Protein AF-A0A519YNQ9-F1 (afdb_monomer_lite)

pLDDT: mean 86.23, std 18.41, range [36.88, 98.69]

Sequence (162 aa):
QQAALFIATVPLRPGDLPPVLDVEPPKFHDVAELRREIRQWLTAVEAHYKVRPILYSNYTFYRHYLAGHFDDYPLWLAHYEVARPALPAERWIIWQHSDEAYVPGIRGTVDFNVFQGSYAALQALQIAAPAPPPVAPTSRKKTVRSSRFSKQPGRTAELVQR

Secondary structure (DSSP, 8-state):
-HHHHHHHH----TTSPPPEEE----SS--HHHHHHHHHHHHHHHHHHHSSPPEEEEEHHHIIIIITTTSTTS-EEEE-TT-SS-SS-GGG-SEEEEEEEE--TT-SS-EEEEEESS-HHHHHHHSPPPPPPPP----------------------------

Structure (mmCIF, N/CA/C/O backbone):
data_AF-A0A519YNQ9-F1
#
_entry.id   AF-A0A519YNQ9-F1
#
loop_
_atom_site.group_PDB
_atom_site.id
_atom_site.type_symbol
_atom_site.label_atom_id
_atom_site.label_alt_id
_atom_site.label_comp_id
_atom_site.label_asym_id
_atom_site.label_entity_id
_atom_site.label_seq_id
_atom_site.pdbx_PDB_ins_code
_atom_site.Cartn_x
_atom_site.Cartn_y
_atom_site.Cartn_z
_atom_site.occupancy
_atom_site.B_iso_or_equiv
_atom_site.auth_seq_id
_atom_site.auth_comp_id
_atom_site.auth_asym_id
_atom_site.auth_atom_id
_atom_site.pdbx_PDB_model_num
ATOM 1 N N . GLN A 1 1 ? 4.155 -17.130 9.144 1.00 85.31 1 GLN A N 1
ATOM 2 C CA . GLN A 1 1 ? 4.781 -16.570 10.366 1.00 85.31 1 GLN A CA 1
ATOM 3 C C . GLN A 1 1 ? 4.601 -15.053 10.461 1.00 85.31 1 GLN A C 1
ATOM 5 O O . GLN A 1 1 ? 4.085 -14.600 11.472 1.00 85.31 1 GLN A O 1
ATOM 10 N N . GLN A 1 2 ? 4.932 -14.284 9.414 1.00 94.44 2 GLN A N 1
ATOM 11 C CA . GLN A 1 2 ? 4.838 -12.812 9.424 1.00 94.44 2 GLN A CA 1
ATOM 12 C C . GLN A 1 2 ? 3.427 -12.259 9.706 1.00 94.44 2 GLN A C 1
ATOM 14 O O . GLN A 1 2 ? 3.281 -11.368 10.533 1.00 94.44 2 GLN A O 1
ATOM 19 N N . ALA A 1 3 ? 2.375 -12.824 9.099 1.00 95.94 3 ALA A N 1
ATOM 20 C CA . ALA A 1 3 ? 0.998 -12.371 9.350 1.00 95.94 3 ALA A CA 1
ATOM 21 C C . ALA A 1 3 ? 0.584 -12.522 10.822 1.00 95.94 3 ALA A C 1
ATOM 23 O O . ALA A 1 3 ? -0.001 -11.617 11.403 1.00 95.94 3 ALA A O 1
ATOM 24 N N . ALA A 1 4 ? 0.938 -13.652 11.443 1.00 96.50 4 ALA A N 1
ATOM 25 C CA . ALA A 1 4 ? 0.646 -13.898 12.852 1.00 96.50 4 ALA A CA 1
ATOM 26 C C . ALA A 1 4 ? 1.403 -12.928 13.770 1.00 96.50 4 ALA A C 1
ATOM 28 O O . ALA A 1 4 ? 0.837 -12.462 14.754 1.00 96.50 4 ALA A O 1
ATOM 29 N N . LEU A 1 5 ? 2.657 -12.600 13.432 1.00 97.44 5 LEU A N 1
ATOM 30 C CA . LEU A 1 5 ? 3.432 -11.605 14.168 1.00 97.44 5 LEU A CA 1
ATOM 31 C C . LEU A 1 5 ? 2.780 -10.221 14.072 1.00 97.44 5 LEU A C 1
ATOM 33 O O . LEU A 1 5 ? 2.559 -9.607 15.107 1.00 97.44 5 LEU A O 1
ATOM 37 N N . PHE A 1 6 ? 2.420 -9.774 12.864 1.00 97.69 6 PHE A N 1
ATOM 38 C CA . PHE A 1 6 ? 1.739 -8.491 12.655 1.00 97.69 6 PHE A CA 1
ATOM 39 C C . PHE A 1 6 ? 0.432 -8.405 13.454 1.00 97.69 6 PHE A C 1
ATOM 41 O O . PHE A 1 6 ? 0.207 -7.446 14.186 1.00 97.69 6 PHE A O 1
ATOM 48 N N . ILE A 1 7 ? -0.397 -9.450 13.378 1.00 97.50 7 ILE A N 1
ATOM 49 C CA . ILE A 1 7 ? -1.662 -9.540 14.118 1.00 97.50 7 ILE A CA 1
ATOM 50 C C . ILE A 1 7 ? -1.442 -9.441 15.634 1.00 97.50 7 ILE A C 1
ATOM 52 O O . ILE A 1 7 ? -2.210 -8.788 16.336 1.00 97.50 7 ILE A O 1
ATOM 56 N N . ALA A 1 8 ? -0.395 -10.085 16.151 1.00 97.25 8 ALA A N 1
ATOM 57 C CA . ALA A 1 8 ? -0.102 -10.078 17.579 1.00 97.25 8 ALA A CA 1
ATOM 58 C C . ALA A 1 8 ? 0.429 -8.725 18.085 1.00 97.25 8 ALA A C 1
ATOM 60 O O . ALA A 1 8 ? 0.293 -8.430 19.272 1.00 97.25 8 ALA A O 1
ATOM 61 N N . THR A 1 9 ? 1.049 -7.918 17.220 1.00 97.31 9 THR A N 1
ATOM 62 C CA . THR A 1 9 ? 1.729 -6.675 17.616 1.00 97.31 9 THR A CA 1
ATOM 63 C C . THR A 1 9 ? 0.940 -5.410 17.304 1.00 97.31 9 THR A C 1
ATOM 65 O O . THR A 1 9 ? 1.171 -4.395 17.960 1.00 97.31 9 THR A O 1
ATOM 68 N N . VAL A 1 10 ? 0.016 -5.447 16.339 1.00 96.44 10 VAL A N 1
ATOM 69 C CA . VAL A 1 10 ? -0.682 -4.254 15.840 1.00 96.44 10 VAL A CA 1
ATOM 70 C C . VAL A 1 10 ? -2.160 -4.266 16.252 1.00 96.44 10 VAL A C 1
ATOM 72 O O . VAL A 1 10 ? -3.002 -4.836 15.554 1.00 96.44 10 VAL A O 1
ATOM 75 N N . PRO A 1 11 ? -2.529 -3.625 17.374 1.00 94.38 11 PRO A N 1
ATOM 76 C CA . PRO A 1 11 ? -3.929 -3.390 17.695 1.00 94.38 11 PRO A CA 1
ATOM 77 C C . PRO A 1 11 ? -4.473 -2.249 16.829 1.00 94.38 11 PRO A C 1
ATOM 79 O O . PRO A 1 11 ? -4.000 -1.120 16.936 1.00 94.38 11 PRO A O 1
ATOM 82 N N . LEU A 1 12 ? -5.494 -2.530 16.020 1.00 94.31 12 LEU A N 1
ATOM 83 C CA . LEU A 1 12 ? -6.179 -1.512 15.220 1.00 94.31 12 LEU A CA 1
ATOM 84 C C . LEU A 1 12 ? -7.469 -1.050 15.886 1.00 94.31 12 LEU A C 1
ATOM 86 O O . LEU A 1 12 ? -8.170 -1.817 16.554 1.00 94.31 12 LEU A O 1
ATOM 90 N N . ARG A 1 13 ? -7.780 0.226 15.693 1.00 94.19 13 ARG A N 1
ATOM 91 C CA . ARG A 1 13 ? -8.931 0.926 16.249 1.00 94.19 13 ARG A CA 1
ATOM 92 C C . ARG A 1 13 ? -9.676 1.670 15.142 1.00 94.19 13 ARG A C 1
ATOM 94 O O . ARG A 1 13 ? -9.127 1.929 14.072 1.00 94.19 13 ARG A O 1
ATOM 101 N N . PRO A 1 14 ? -10.936 2.049 15.397 1.00 94.50 14 PRO A N 1
ATOM 102 C CA . PRO A 1 14 ? -11.663 2.914 14.485 1.00 94.50 14 PRO A CA 1
ATOM 103 C C . PRO A 1 14 ? -10.894 4.208 14.196 1.00 94.50 14 PRO A C 1
ATOM 105 O O . PRO A 1 14 ? -10.408 4.851 15.126 1.00 94.50 14 PRO A O 1
ATOM 108 N N . GLY A 1 15 ? -10.812 4.588 12.921 1.00 95.25 15 GLY A N 1
ATOM 109 C CA . GLY A 1 15 ? -10.033 5.736 12.447 1.00 95.25 15 GLY A CA 1
ATOM 110 C C . GLY A 1 15 ? -8.611 5.402 11.984 1.00 95.25 15 GLY A C 1
ATOM 111 O O . GLY A 1 15 ? -8.012 6.213 11.279 1.00 95.25 15 GLY A O 1
ATOM 112 N N . ASP A 1 16 ? -8.084 4.216 12.300 1.00 96.75 16 ASP A N 1
ATOM 113 C CA . ASP A 1 16 ? -6.808 3.763 11.740 1.00 96.75 16 ASP A CA 1
ATOM 114 C C . ASP A 1 16 ? -6.963 3.416 10.253 1.00 96.75 16 ASP A C 1
ATOM 116 O O . ASP A 1 16 ? -8.047 3.060 9.786 1.00 96.75 16 ASP A O 1
ATOM 120 N N . LEU A 1 17 ? -5.873 3.497 9.491 1.00 97.25 17 LEU A N 1
ATOM 121 C CA . LEU A 1 17 ? -5.855 2.973 8.126 1.00 97.25 17 LEU A CA 1
ATOM 122 C C . LEU A 1 17 ? -5.861 1.433 8.130 1.00 97.25 17 LEU A C 1
ATOM 124 O O . LEU A 1 17 ? -5.420 0.815 9.105 1.00 97.25 17 LEU A O 1
ATOM 128 N N . PRO A 1 18 ? -6.325 0.793 7.040 1.00 97.69 18 PRO A N 1
ATOM 129 C CA . PRO A 1 18 ? -6.175 -0.645 6.875 1.00 97.69 18 PRO A CA 1
ATOM 130 C C . PRO A 1 18 ? -4.698 -1.073 6.957 1.00 97.69 18 PRO A C 1
ATOM 132 O O . PRO A 1 18 ? -3.81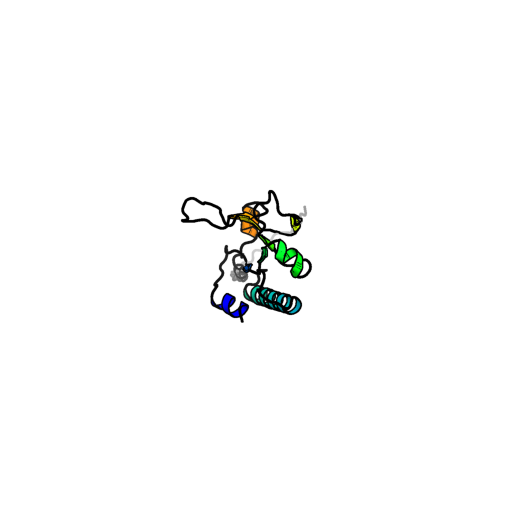5 -0.289 6.596 1.00 97.69 18 PRO A O 1
ATOM 135 N N . PRO A 1 19 ? -4.415 -2.320 7.381 1.00 98.25 19 PRO A N 1
ATOM 136 C CA . PRO A 1 19 ? -3.062 -2.871 7.391 1.00 98.25 19 PRO A CA 1
ATOM 137 C C . PRO A 1 19 ? -2.361 -2.700 6.047 1.00 98.25 19 PRO A C 1
ATOM 139 O O . PRO A 1 19 ? -2.990 -2.901 5.011 1.00 98.25 19 PRO A O 1
ATOM 142 N N . VAL A 1 20 ? -1.061 -2.415 6.057 1.00 98.50 20 VAL A N 1
ATOM 143 C CA . VAL A 1 20 ? -0.251 -2.329 4.836 1.00 98.50 20 VAL A CA 1
ATOM 144 C C . VAL A 1 20 ? 0.737 -3.491 4.811 1.00 98.50 20 VAL A C 1
ATOM 146 O O . VAL A 1 20 ? 1.431 -3.728 5.800 1.00 98.50 20 VAL A O 1
ATOM 149 N N . LEU A 1 21 ? 0.797 -4.214 3.692 1.00 98.38 21 LEU A N 1
ATOM 150 C CA . LEU A 1 21 ? 1.870 -5.160 3.405 1.00 98.38 21 LEU A CA 1
ATOM 151 C C . LEU A 1 21 ? 2.891 -4.492 2.495 1.00 98.38 21 LEU A C 1
ATOM 153 O O . LEU A 1 21 ? 2.600 -4.243 1.328 1.00 98.38 21 LEU A O 1
ATOM 157 N N . ASP A 1 22 ? 4.080 -4.256 3.025 1.00 97.25 22 ASP A N 1
ATOM 158 C CA . ASP A 1 22 ? 5.222 -3.792 2.251 1.00 97.25 22 ASP A CA 1
ATOM 159 C C . ASP A 1 22 ? 5.910 -4.974 1.546 1.00 97.25 22 ASP A C 1
ATOM 161 O O . ASP A 1 22 ? 6.312 -5.948 2.192 1.00 97.25 22 ASP A O 1
ATOM 165 N N . VAL A 1 23 ? 5.992 -4.911 0.212 1.00 94.38 23 VAL A N 1
ATOM 166 C CA . VAL A 1 23 ? 6.678 -5.904 -0.616 1.00 94.38 23 VAL A CA 1
ATOM 167 C C . VAL A 1 23 ? 7.681 -5.226 -1.545 1.00 94.38 23 VAL A C 1
ATOM 169 O O . VAL A 1 23 ? 7.327 -4.601 -2.552 1.00 94.38 23 VAL A O 1
ATOM 172 N N . GLU A 1 24 ? 8.954 -5.479 -1.269 1.00 84.69 24 GLU A N 1
ATOM 173 C CA . GLU A 1 24 ? 10.090 -4.984 -2.043 1.00 84.69 24 GLU A CA 1
ATOM 174 C C . GLU A 1 24 ? 10.930 -6.130 -2.626 1.00 84.69 24 GLU A C 1
ATOM 176 O O . GLU A 1 24 ? 10.810 -7.263 -2.153 1.00 84.69 24 GLU A O 1
ATOM 181 N N . PRO A 1 25 ? 11.787 -5.870 -3.639 1.00 75.94 25 PRO A N 1
ATOM 182 C CA . PRO A 1 25 ? 12.585 -6.892 -4.302 1.00 75.94 25 PRO A CA 1
ATOM 183 C C . PRO A 1 25 ? 13.412 -7.737 -3.324 1.00 75.94 25 PRO A C 1
ATOM 185 O O . PRO A 1 25 ? 14.373 -7.236 -2.733 1.00 75.94 25 PRO A O 1
ATOM 188 N N . PRO A 1 26 ? 13.126 -9.044 -3.193 1.00 70.88 26 PRO A N 1
ATOM 189 C CA . PRO A 1 26 ? 14.015 -9.932 -2.463 1.00 70.88 26 PRO A CA 1
ATOM 190 C C . PRO A 1 26 ? 15.333 -1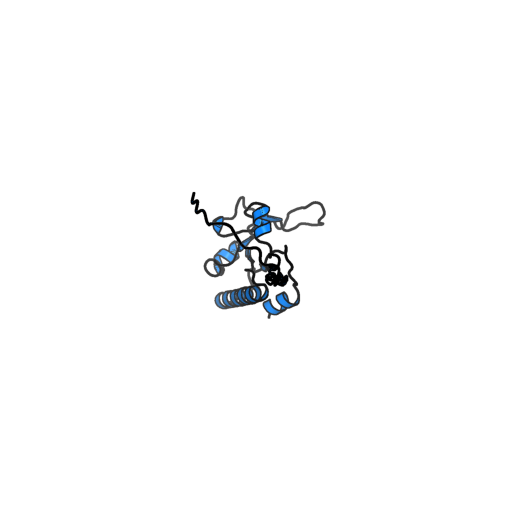0.106 -3.221 1.00 70.88 26 PRO A C 1
ATOM 192 O O . PRO A 1 26 ? 15.354 -10.153 -4.452 1.00 70.88 26 PRO A O 1
ATOM 195 N N . LYS A 1 27 ? 16.435 -10.319 -2.492 1.00 70.44 27 LYS A N 1
ATOM 196 C CA . LYS A 1 27 ? 17.751 -10.594 -3.100 1.00 70.44 27 LYS A CA 1
ATOM 197 C C . LYS A 1 27 ? 17.754 -11.851 -3.986 1.00 70.44 27 LYS A C 1
ATOM 199 O O . LYS A 1 27 ? 18.458 -11.872 -4.986 1.00 70.44 27 LYS A O 1
ATOM 204 N N . PHE A 1 28 ? 16.954 -12.864 -3.645 1.00 59.75 28 PHE A N 1
ATOM 205 C CA . PHE A 1 28 ? 16.747 -14.095 -4.418 1.00 59.75 28 PHE A CA 1
ATOM 206 C C . PHE A 1 28 ? 15.338 -14.619 -4.124 1.00 59.75 28 PHE A C 1
ATOM 208 O O . PHE A 1 28 ? 14.984 -14.723 -2.952 1.00 59.75 28 PHE A O 1
ATOM 215 N N . HIS A 1 29 ? 14.522 -14.905 -5.141 1.00 69.31 29 HIS A N 1
ATOM 216 C CA . HIS A 1 29 ? 13.159 -15.400 -4.918 1.00 69.31 29 HIS A CA 1
ATOM 217 C C . HIS A 1 29 ? 12.611 -16.201 -6.101 1.00 69.31 29 HIS A C 1
ATOM 219 O O . HIS A 1 29 ? 12.733 -15.797 -7.257 1.00 69.31 29 HIS A O 1
ATOM 225 N N . ASP A 1 30 ? 11.946 -17.311 -5.781 1.00 89.19 30 ASP A N 1
ATOM 226 C CA . ASP A 1 30 ? 10.942 -17.914 -6.651 1.00 89.19 30 ASP A CA 1
ATOM 227 C C . ASP A 1 30 ? 9.691 -17.018 -6.625 1.00 89.19 30 ASP A C 1
ATOM 229 O O . ASP A 1 30 ? 9.060 -16.805 -5.587 1.00 89.19 30 ASP A O 1
ATOM 233 N N . VAL A 1 31 ? 9.336 -16.460 -7.783 1.00 90.38 31 VAL A N 1
ATOM 234 C CA . VAL A 1 31 ? 8.198 -15.544 -7.940 1.00 90.38 31 VAL A CA 1
ATOM 235 C C . VAL A 1 31 ? 6.870 -16.219 -7.576 1.00 90.38 31 VAL A C 1
ATOM 237 O O . VAL A 1 31 ? 5.966 -15.560 -7.056 1.00 90.38 31 VAL A O 1
ATOM 240 N N . ALA A 1 32 ? 6.725 -17.521 -7.833 1.00 92.88 32 ALA A N 1
ATOM 241 C CA . ALA A 1 32 ? 5.507 -18.251 -7.498 1.00 92.88 32 ALA A CA 1
ATOM 242 C C . ALA A 1 32 ? 5.357 -18.408 -5.979 1.00 92.88 32 ALA A C 1
ATOM 244 O O . ALA A 1 32 ? 4.266 -18.210 -5.440 1.00 92.88 32 ALA A O 1
ATOM 245 N N . GLU A 1 33 ? 6.457 -18.711 -5.291 1.00 93.12 33 GLU A N 1
ATOM 246 C CA . GLU A 1 33 ? 6.512 -18.760 -3.833 1.00 93.12 33 GLU A CA 1
ATOM 247 C C . GLU A 1 33 ? 6.225 -17.394 -3.211 1.00 93.12 33 GLU A C 1
ATOM 249 O O . GLU A 1 33 ? 5.317 -17.292 -2.388 1.00 93.12 33 GLU A O 1
ATOM 254 N N . LEU A 1 34 ? 6.887 -16.335 -3.682 1.00 93.12 34 LEU A N 1
ATOM 255 C CA . LEU A 1 34 ? 6.636 -14.967 -3.231 1.00 93.12 34 LEU A CA 1
ATOM 256 C C . LEU A 1 34 ? 5.145 -14.608 -3.323 1.00 93.12 34 LEU A C 1
ATOM 258 O O . LEU A 1 34 ? 4.536 -14.167 -2.350 1.00 93.12 34 LEU A O 1
ATOM 262 N N . ARG A 1 35 ? 4.525 -14.824 -4.490 1.00 95.44 35 ARG A N 1
ATOM 263 C CA . ARG A 1 35 ? 3.100 -14.517 -4.693 1.00 95.44 35 ARG A CA 1
ATOM 264 C C . ARG A 1 35 ? 2.204 -15.321 -3.754 1.00 95.44 35 ARG A C 1
ATOM 266 O O . ARG A 1 35 ? 1.202 -14.802 -3.260 1.00 95.44 35 ARG A O 1
ATOM 273 N N . ARG A 1 36 ? 2.552 -16.586 -3.505 1.00 95.75 36 ARG A N 1
ATOM 274 C CA . ARG A 1 36 ? 1.832 -17.453 -2.569 1.00 95.75 36 ARG A CA 1
ATOM 275 C C . ARG A 1 36 ? 1.920 -16.907 -1.143 1.00 95.75 36 ARG A C 1
ATOM 277 O O . ARG A 1 36 ? 0.895 -16.856 -0.469 1.00 95.75 36 ARG A O 1
ATOM 284 N N . GLU A 1 37 ? 3.096 -16.477 -0.701 1.00 95.25 37 GLU A N 1
ATOM 285 C CA . GLU A 1 37 ? 3.303 -15.917 0.640 1.00 95.25 37 GLU A CA 1
ATOM 286 C C . GLU A 1 37 ? 2.590 -14.576 0.835 1.00 95.25 37 GLU A C 1
ATOM 288 O O . GLU A 1 37 ? 1.900 -14.398 1.840 1.00 95.25 37 GLU A O 1
ATOM 293 N N . ILE A 1 38 ? 2.665 -13.678 -0.154 1.00 96.88 38 ILE A N 1
ATOM 294 C CA . ILE A 1 38 ? 1.913 -12.413 -0.167 1.00 96.88 38 ILE A CA 1
ATOM 295 C C . ILE A 1 38 ? 0.418 -12.698 -0.017 1.00 96.88 38 ILE A C 1
ATOM 297 O O . ILE A 1 38 ? -0.235 -12.137 0.861 1.00 96.88 38 ILE A O 1
ATOM 301 N N . ARG A 1 39 ? -0.127 -13.623 -0.819 1.00 97.75 39 ARG A N 1
ATOM 302 C CA . ARG A 1 39 ? -1.549 -13.984 -0.745 1.00 97.75 39 ARG A CA 1
ATOM 303 C C . ARG A 1 39 ? -1.927 -14.534 0.626 1.00 97.75 39 ARG A C 1
ATOM 305 O O . ARG A 1 39 ? -2.933 -14.116 1.187 1.00 97.75 39 ARG A O 1
ATOM 312 N N . GLN A 1 40 ? -1.122 -15.443 1.179 1.00 97.94 40 GLN A N 1
ATOM 313 C CA . GLN A 1 40 ? -1.364 -15.991 2.516 1.00 97.94 40 GLN A CA 1
ATOM 314 C C . GLN A 1 40 ? -1.383 -14.894 3.582 1.00 97.94 40 GLN A C 1
ATOM 316 O O . GLN A 1 40 ? -2.236 -14.928 4.468 1.00 97.94 40 GLN A O 1
ATOM 321 N N . TRP A 1 41 ? -0.475 -13.918 3.490 1.00 98.19 41 TRP A N 1
ATOM 322 C CA . TRP A 1 41 ? -0.451 -12.790 4.412 1.00 98.19 41 TRP A CA 1
ATOM 323 C C . TRP A 1 41 ? -1.707 -11.929 4.275 1.00 98.19 41 TRP A C 1
ATOM 325 O O . TRP A 1 41 ? -2.408 -11.730 5.266 1.00 98.19 41 TRP A O 1
ATOM 335 N N . LEU A 1 42 ? -2.031 -11.489 3.053 1.00 98.56 42 LEU A N 1
ATOM 336 C CA . LEU A 1 42 ? -3.179 -10.618 2.780 1.00 98.56 42 LEU A CA 1
ATOM 337 C C . LEU A 1 42 ? -4.481 -11.253 3.269 1.00 98.56 42 LEU A C 1
ATOM 339 O O . LEU A 1 42 ? -5.220 -10.633 4.030 1.00 98.56 42 LEU A O 1
ATOM 343 N N . THR A 1 43 ? -4.713 -12.523 2.927 1.00 98.38 43 THR A N 1
ATOM 344 C CA . THR A 1 43 ? -5.917 -13.247 3.345 1.00 98.38 43 THR A CA 1
ATOM 345 C C . THR A 1 43 ? -5.984 -13.436 4.863 1.00 98.38 43 THR A C 1
ATOM 347 O O . THR A 1 43 ? -7.053 -13.274 5.448 1.00 98.38 43 THR A O 1
ATOM 350 N N . ALA A 1 44 ? -4.870 -13.762 5.529 1.00 98.44 44 ALA A N 1
ATOM 351 C CA . ALA A 1 44 ? -4.861 -13.952 6.981 1.00 98.44 44 ALA A CA 1
ATOM 352 C C . ALA A 1 44 ? -5.146 -12.646 7.740 1.00 98.44 44 ALA A C 1
ATOM 354 O O . ALA A 1 44 ? -5.913 -12.642 8.706 1.00 98.44 44 ALA A O 1
ATOM 355 N N . VAL A 1 45 ? -4.557 -11.538 7.290 1.00 98.25 45 VAL A N 1
ATOM 356 C CA . VAL A 1 45 ? -4.728 -10.215 7.900 1.00 98.25 45 VAL A CA 1
ATOM 357 C C . VAL A 1 45 ? -6.132 -9.670 7.637 1.00 98.25 45 VAL A C 1
ATOM 359 O O . VAL A 1 45 ? -6.788 -9.208 8.570 1.00 98.25 45 VAL A O 1
ATOM 362 N N . GLU A 1 46 ? -6.649 -9.813 6.417 1.00 98.00 46 GLU A N 1
ATOM 363 C CA . GLU A 1 46 ? -8.033 -9.461 6.088 1.00 98.00 46 GLU A CA 1
ATOM 364 C C . GLU A 1 46 ? -9.036 -10.259 6.930 1.00 98.00 46 GLU A C 1
ATOM 366 O O . GLU A 1 46 ? -9.975 -9.703 7.505 1.00 98.00 46 GLU A O 1
ATOM 371 N N . ALA A 1 47 ? -8.805 -11.567 7.081 1.00 97.75 47 ALA A N 1
ATOM 372 C CA . ALA A 1 47 ? -9.643 -12.418 7.911 1.00 97.75 47 ALA A CA 1
ATOM 373 C C . ALA A 1 47 ? -9.623 -12.003 9.389 1.00 97.75 47 ALA A C 1
ATOM 375 O O . ALA A 1 47 ? -10.646 -12.156 10.062 1.00 97.75 47 ALA A O 1
ATOM 376 N N . HIS A 1 48 ? -8.504 -11.481 9.895 1.00 96.50 48 HIS A N 1
ATOM 377 C CA . HIS A 1 48 ? -8.392 -11.018 11.274 1.00 96.50 48 HIS A CA 1
ATOM 378 C C . HIS A 1 48 ? -9.075 -9.661 11.488 1.00 96.50 48 HIS A C 1
ATOM 380 O O . HIS A 1 48 ? -9.975 -9.558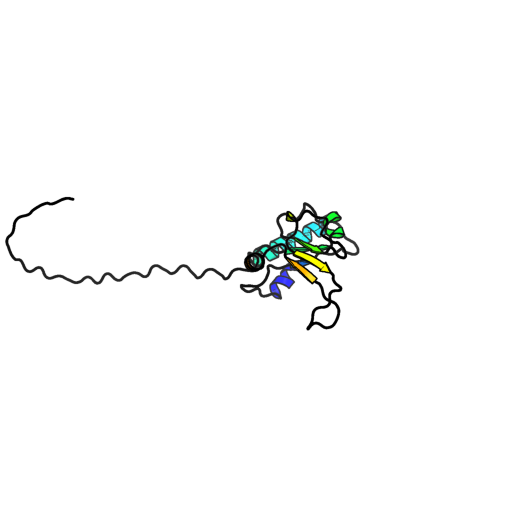 12.321 1.00 96.50 48 HIS A O 1
ATOM 386 N N . TYR A 1 49 ? -8.696 -8.640 10.714 1.00 95.62 49 TYR A N 1
ATOM 387 C CA . TYR A 1 49 ? -9.156 -7.262 10.928 1.00 95.62 49 TYR A CA 1
ATOM 388 C C . TYR A 1 49 ? -10.487 -6.927 10.246 1.00 95.62 49 TYR A C 1
ATOM 390 O O . TYR A 1 49 ? -11.047 -5.865 10.502 1.00 95.62 49 TYR A O 1
ATOM 398 N N . LYS A 1 50 ? -11.011 -7.817 9.391 1.00 96.00 50 LYS A N 1
ATOM 399 C CA . LYS A 1 50 ? -12.260 -7.626 8.625 1.00 96.00 50 LYS A CA 1
ATOM 400 C C . LYS A 1 50 ? -12.250 -6.394 7.716 1.00 96.00 50 LYS A C 1
ATOM 402 O O . LYS A 1 50 ? -13.303 -5.907 7.313 1.00 96.00 50 LYS A O 1
ATOM 407 N N . VAL A 1 51 ? -11.059 -5.924 7.373 1.00 96.06 51 VAL A N 1
ATOM 408 C CA . VAL A 1 51 ? -10.814 -4.851 6.414 1.00 96.06 51 VAL A CA 1
ATOM 409 C C . VAL A 1 51 ? -9.756 -5.315 5.436 1.00 96.06 51 VAL A C 1
ATOM 411 O O . VAL A 1 51 ? -8.873 -6.095 5.792 1.00 96.06 51 VAL A O 1
ATOM 414 N N . ARG A 1 52 ? -9.854 -4.835 4.202 1.00 97.50 52 ARG A N 1
ATOM 415 C CA . ARG A 1 52 ? -8.958 -5.238 3.128 1.00 97.50 52 ARG A CA 1
ATOM 416 C C . ARG A 1 52 ? -7.609 -4.522 3.266 1.00 97.50 52 ARG A C 1
ATOM 418 O O . ARG A 1 52 ? -7.608 -3.290 3.247 1.00 97.50 52 ARG A O 1
ATOM 425 N N . PRO A 1 53 ? -6.490 -5.251 3.428 1.00 98.38 53 PRO A N 1
ATOM 426 C CA . PRO A 1 53 ? -5.165 -4.652 3.520 1.00 98.38 53 PRO A CA 1
ATOM 427 C C . PRO A 1 53 ? -4.764 -3.911 2.244 1.00 98.38 53 PRO A C 1
ATOM 429 O O . PRO A 1 53 ? -5.251 -4.215 1.158 1.00 98.38 53 PRO A O 1
ATOM 432 N N . ILE A 1 54 ? -3.839 -2.970 2.379 1.00 98.69 54 ILE A N 1
ATOM 433 C CA . ILE A 1 54 ? -3.206 -2.242 1.283 1.00 98.69 54 ILE A CA 1
ATOM 434 C C . ILE A 1 54 ? -1.902 -2.955 0.928 1.00 98.69 54 ILE A C 1
ATOM 436 O O . ILE A 1 54 ? -1.106 -3.283 1.805 1.00 98.69 54 ILE A O 1
ATOM 440 N N . LEU A 1 55 ? -1.671 -3.196 -0.358 1.00 98.62 55 LEU A N 1
ATOM 441 C CA . LEU A 1 55 ? -0.393 -3.688 -0.857 1.00 98.62 55 LEU A CA 1
ATOM 442 C C . LEU A 1 55 ? 0.492 -2.485 -1.184 1.00 98.62 55 LEU A C 1
ATOM 444 O O . LEU A 1 55 ? 0.103 -1.652 -1.999 1.00 98.62 55 LEU A O 1
ATOM 448 N N . TYR A 1 56 ? 1.667 -2.398 -0.573 1.00 98.50 56 TYR A N 1
ATOM 449 C CA . TYR A 1 56 ? 2.690 -1.425 -0.932 1.00 98.50 56 TYR A CA 1
ATOM 450 C C . TYR A 1 56 ? 3.791 -2.090 -1.760 1.00 98.50 56 TYR A C 1
ATOM 452 O O . TYR A 1 56 ? 4.216 -3.208 -1.462 1.00 98.50 56 TYR A O 1
ATOM 460 N N . SER A 1 57 ? 4.242 -1.409 -2.816 1.00 97.56 57 SER A N 1
ATOM 461 C CA . SER A 1 57 ? 5.420 -1.822 -3.580 1.00 97.56 57 SER A CA 1
ATOM 462 C C . SER A 1 57 ? 5.947 -0.702 -4.477 1.00 97.56 57 SER A C 1
ATOM 464 O O . SER A 1 57 ? 5.190 0.169 -4.921 1.00 97.56 57 SER A O 1
ATOM 466 N N . ASN A 1 58 ? 7.233 -0.758 -4.831 1.00 96.56 58 ASN A N 1
ATOM 467 C CA . ASN A 1 58 ? 7.774 0.125 -5.860 1.00 96.56 58 ASN A CA 1
ATOM 468 C C . ASN A 1 58 ? 7.319 -0.273 -7.270 1.00 96.56 58 ASN A C 1
ATOM 470 O O . ASN A 1 58 ? 7.088 -1.443 -7.585 1.00 96.56 58 ASN A O 1
ATOM 474 N N . TYR A 1 59 ? 7.226 0.729 -8.144 1.00 96.38 59 TYR A N 1
ATOM 475 C CA . TYR A 1 59 ? 6.692 0.596 -9.496 1.00 96.38 59 TYR A CA 1
ATOM 476 C C . TYR A 1 59 ? 7.369 -0.498 -10.321 1.00 96.38 59 TYR A C 1
ATOM 478 O O . TYR A 1 59 ? 6.686 -1.305 -10.961 1.00 96.38 59 TYR A O 1
ATOM 486 N N . THR A 1 60 ? 8.701 -0.546 -10.304 1.00 94.62 60 THR A N 1
ATOM 487 C CA . THR A 1 60 ? 9.453 -1.532 -11.082 1.00 94.62 60 THR A CA 1
ATOM 488 C C . THR A 1 60 ? 9.137 -2.940 -10.599 1.00 94.62 60 THR A C 1
ATOM 490 O O . THR A 1 60 ? 8.804 -3.796 -11.419 1.00 94.62 60 THR A O 1
ATOM 493 N N . PHE A 1 61 ? 9.181 -3.186 -9.291 1.00 95.19 61 PHE A N 1
ATOM 494 C CA . PHE A 1 61 ? 8.905 -4.505 -8.736 1.00 95.19 61 PHE A CA 1
ATOM 495 C C . PHE A 1 61 ? 7.460 -4.943 -8.976 1.00 95.19 61 PHE A C 1
ATOM 497 O O . PHE A 1 61 ? 7.223 -6.032 -9.508 1.00 95.19 61 PHE A O 1
ATOM 504 N N . TYR A 1 62 ? 6.502 -4.062 -8.681 1.00 96.25 62 TYR A N 1
ATOM 505 C CA . TYR A 1 62 ? 5.086 -4.324 -8.904 1.00 96.25 62 TYR A CA 1
ATOM 506 C C . TYR A 1 62 ? 4.815 -4.747 -10.350 1.00 96.25 62 TYR A C 1
ATOM 508 O O . TYR A 1 62 ? 4.198 -5.787 -10.589 1.00 96.25 62 TYR A O 1
ATOM 516 N N . ARG A 1 63 ? 5.328 -3.984 -11.325 1.00 95.62 63 ARG A N 1
ATOM 517 C CA . ARG A 1 63 ? 5.080 -4.243 -12.749 1.00 95.62 63 ARG A CA 1
ATOM 518 C C . ARG A 1 63 ? 5.610 -5.602 -13.203 1.00 95.62 63 ARG A C 1
ATOM 520 O O . ARG A 1 63 ? 4.965 -6.248 -14.020 1.00 95.62 63 ARG A O 1
ATOM 527 N N . HIS A 1 64 ? 6.772 -6.023 -12.708 1.00 93.81 64 HIS A N 1
ATOM 528 C CA . HIS A 1 64 ? 7.388 -7.280 -13.140 1.00 93.81 64 HIS A CA 1
ATOM 529 C C . HIS A 1 64 ? 6.796 -8.499 -12.429 1.00 93.81 64 HIS A C 1
ATOM 531 O O . HIS A 1 64 ? 6.675 -9.560 -13.041 1.00 93.81 64 HIS A O 1
ATOM 537 N N . TYR A 1 65 ? 6.420 -8.362 -11.155 1.00 94.31 65 TYR A N 1
ATOM 538 C CA . TYR A 1 65 ? 6.147 -9.524 -10.312 1.00 94.31 65 TYR A CA 1
ATOM 539 C C . TYR A 1 65 ? 4.741 -9.570 -9.723 1.00 94.31 65 TYR A C 1
ATOM 541 O O . TYR A 1 65 ? 4.272 -10.669 -9.438 1.00 94.31 65 TYR A O 1
ATOM 549 N N . LEU A 1 66 ? 4.038 -8.449 -9.564 1.00 95.69 66 LEU A N 1
ATOM 550 C CA . LEU A 1 66 ? 2.781 -8.405 -8.801 1.00 95.69 66 LEU A CA 1
ATOM 551 C C . LEU A 1 66 ? 1.551 -8.046 -9.648 1.00 95.69 66 LEU A C 1
ATOM 553 O O . LEU A 1 66 ? 0.449 -8.485 -9.318 1.00 95.69 66 LEU A O 1
ATOM 557 N N . ALA A 1 67 ? 1.728 -7.291 -10.735 1.00 95.19 67 ALA A N 1
ATOM 558 C CA . ALA A 1 67 ? 0.636 -6.843 -11.598 1.00 95.19 67 ALA A CA 1
ATOM 559 C C . ALA A 1 67 ? -0.242 -8.016 -12.081 1.00 95.19 67 ALA A C 1
ATOM 561 O O . ALA A 1 67 ? 0.271 -9.029 -12.559 1.00 95.19 67 ALA A O 1
ATOM 562 N N . GLY A 1 68 ? -1.566 -7.883 -11.943 1.00 96.12 68 GLY A N 1
ATOM 563 C CA . GLY A 1 68 ? -2.542 -8.900 -12.346 1.00 96.12 68 GLY A CA 1
ATOM 564 C C . GLY A 1 68 ? -2.762 -10.037 -11.339 1.00 96.12 68 GLY A C 1
ATOM 565 O O . GLY A 1 68 ? -3.623 -10.883 -11.570 1.00 96.12 68 GLY A O 1
ATOM 566 N N . HIS A 1 69 ? -2.021 -10.084 -10.224 1.00 96.94 69 HIS A N 1
ATOM 567 C CA . HIS A 1 69 ? -2.154 -11.148 -9.214 1.00 96.94 69 HIS A CA 1
ATOM 568 C C . HIS A 1 69 ? -2.894 -10.734 -7.935 1.00 96.94 69 HIS A C 1
ATOM 570 O O . HIS A 1 69 ? -3.329 -11.623 -7.193 1.00 96.94 69 HIS A O 1
ATOM 576 N N . PHE A 1 70 ? -3.010 -9.424 -7.689 1.00 97.31 70 PHE A N 1
ATOM 577 C CA . PHE A 1 70 ? -3.539 -8.823 -6.454 1.00 97.31 70 PHE A CA 1
ATOM 578 C C . PHE A 1 70 ? -4.400 -7.583 -6.741 1.00 97.31 70 PHE A C 1
ATOM 580 O O . PHE A 1 70 ? -4.458 -6.657 -5.939 1.00 97.31 70 PHE A O 1
ATOM 587 N N . ASP A 1 71 ? -5.029 -7.535 -7.917 1.00 95.81 71 ASP A N 1
ATOM 588 C CA . ASP A 1 71 ? -5.816 -6.386 -8.389 1.00 95.81 71 ASP A CA 1
ATOM 589 C C . ASP A 1 71 ? -7.076 -6.122 -7.537 1.00 95.81 71 ASP A C 1
ATOM 591 O O . ASP A 1 71 ? -7.711 -5.077 -7.658 1.00 95.81 71 ASP A O 1
ATOM 595 N N . ASP A 1 72 ? -7.449 -7.075 -6.684 1.00 96.62 72 ASP A N 1
ATOM 596 C CA . ASP A 1 72 ? -8.519 -6.984 -5.698 1.00 96.62 72 ASP A CA 1
ATOM 597 C C . ASP A 1 72 ? -8.111 -6.254 -4.407 1.00 96.62 72 ASP A C 1
ATOM 599 O O . ASP A 1 72 ? -8.991 -5.928 -3.602 1.00 96.62 72 ASP A O 1
ATOM 603 N N . TYR A 1 73 ? -6.820 -5.962 -4.224 1.00 98.25 73 TYR A N 1
ATOM 604 C CA . TYR A 1 73 ? -6.280 -5.211 -3.093 1.00 98.25 73 TYR A CA 1
ATOM 605 C C . TYR A 1 73 ? -5.907 -3.773 -3.500 1.00 98.25 73 TYR A C 1
ATOM 607 O O . TYR A 1 73 ? -5.342 -3.559 -4.575 1.00 98.25 73 TYR A O 1
ATOM 615 N N . PRO A 1 74 ? -6.193 -2.762 -2.655 1.00 98.12 74 PRO A N 1
ATOM 616 C CA . PRO A 1 74 ? -5.754 -1.395 -2.902 1.00 98.12 74 PRO A CA 1
ATOM 617 C C . PRO A 1 74 ? -4.225 -1.305 -2.937 1.00 98.12 74 PRO A C 1
ATOM 619 O O . PRO A 1 74 ? -3.541 -1.897 -2.103 1.00 98.12 74 PRO A O 1
ATOM 622 N N . LEU A 1 75 ? -3.700 -0.525 -3.882 1.00 98.50 75 LEU A N 1
ATOM 623 C CA . LEU A 1 75 ? -2.264 -0.367 -4.097 1.00 98.50 75 LEU A CA 1
ATOM 624 C C . LEU A 1 75 ? -1.769 0.988 -3.584 1.00 98.50 75 LEU A C 1
ATOM 626 O O . LEU A 1 75 ? -2.286 2.045 -3.963 1.00 98.50 75 LEU A O 1
ATOM 630 N N . TRP A 1 76 ? -0.720 0.942 -2.771 1.00 98.62 76 TRP A N 1
ATOM 631 C CA . TRP A 1 76 ? 0.143 2.068 -2.441 1.00 98.62 76 TRP A CA 1
ATOM 632 C C . TRP A 1 76 ? 1.431 1.930 -3.258 1.00 98.62 76 TRP A C 1
ATOM 634 O O . TRP A 1 76 ? 2.241 1.034 -3.041 1.00 98.62 76 TRP A O 1
ATOM 644 N N . LEU A 1 77 ? 1.600 2.792 -4.254 1.00 98.25 77 LEU A N 1
ATOM 645 C CA . LEU A 1 77 ? 2.674 2.680 -5.232 1.00 98.25 77 LEU A CA 1
ATOM 646 C C . LEU A 1 77 ? 3.818 3.639 -4.901 1.00 98.25 77 LEU A C 1
ATOM 648 O O . LEU A 1 77 ? 3.605 4.853 -4.876 1.00 98.25 77 LEU A O 1
ATOM 652 N N . ALA A 1 78 ? 5.034 3.121 -4.749 1.00 97.88 78 ALA A N 1
ATOM 653 C CA . ALA A 1 78 ? 6.231 3.953 -4.727 1.00 97.88 78 ALA A CA 1
ATOM 654 C C . ALA A 1 78 ? 6.741 4.201 -6.150 1.00 97.88 78 ALA A C 1
ATOM 656 O O . ALA A 1 78 ? 7.006 3.264 -6.911 1.00 97.88 78 ALA A O 1
ATOM 657 N N . HIS A 1 79 ? 6.836 5.471 -6.540 1.00 97.00 79 HIS A N 1
ATOM 658 C CA . HIS A 1 79 ? 7.349 5.865 -7.851 1.00 97.00 79 HIS A CA 1
ATOM 659 C C . HIS A 1 79 ? 7.943 7.268 -7.756 1.00 97.00 79 HIS A C 1
ATOM 661 O O . HIS A 1 79 ? 7.235 8.264 -7.895 1.00 97.00 79 HIS A O 1
ATOM 667 N N . TYR A 1 80 ? 9.235 7.332 -7.468 1.00 95.75 80 TYR A N 1
ATOM 668 C CA . TYR A 1 80 ? 9.916 8.589 -7.174 1.00 95.75 80 TYR A CA 1
ATOM 669 C C . TYR A 1 80 ? 10.310 9.336 -8.446 1.00 95.75 80 TYR A C 1
ATOM 671 O O . TYR A 1 80 ? 10.335 8.753 -9.530 1.00 95.75 80 TYR A O 1
ATOM 679 N N . GLU A 1 81 ? 10.600 10.630 -8.299 1.00 90.88 81 GLU A N 1
ATOM 680 C CA . GLU A 1 81 ? 11.186 11.486 -9.346 1.00 90.88 81 GLU A CA 1
ATOM 681 C C . GLU A 1 81 ? 10.385 11.561 -10.661 1.00 90.88 81 GLU A C 1
ATOM 683 O O . GLU A 1 81 ? 10.906 11.920 -11.718 1.00 90.88 81 GLU A O 1
ATOM 688 N N . VAL A 1 82 ? 9.084 11.265 -10.614 1.00 93.25 82 VAL A N 1
ATOM 689 C CA . VAL A 1 82 ? 8.181 11.374 -11.765 1.00 93.25 82 VAL A CA 1
ATOM 690 C C . VAL A 1 82 ? 7.091 12.408 -11.521 1.00 93.25 82 VAL A C 1
ATOM 692 O O . VAL A 1 82 ? 6.592 12.570 -10.411 1.00 93.25 82 VAL A O 1
ATOM 695 N N . ALA A 1 83 ? 6.664 13.087 -12.589 1.00 92.19 83 ALA A N 1
ATOM 696 C CA . ALA A 1 83 ? 5.558 14.047 -12.521 1.00 92.19 83 ALA A CA 1
ATOM 697 C C . ALA A 1 83 ? 4.208 13.377 -12.200 1.00 92.19 83 ALA A C 1
ATOM 699 O O . ALA A 1 83 ? 3.299 14.016 -11.676 1.00 92.19 83 ALA A O 1
ATOM 700 N N . ARG A 1 84 ? 4.066 12.095 -12.551 1.00 93.44 84 ARG A N 1
ATOM 701 C CA . ARG A 1 84 ? 2.910 11.250 -12.240 1.00 93.44 84 ARG A CA 1
ATOM 702 C C . ARG A 1 84 ? 3.305 9.775 -12.316 1.00 93.44 84 ARG A C 1
ATOM 704 O O . ARG A 1 84 ? 4.155 9.440 -13.148 1.00 93.44 84 ARG A O 1
ATOM 711 N N . PRO A 1 85 ? 2.662 8.884 -11.545 1.00 94.56 85 PRO A N 1
ATOM 712 C CA . PRO A 1 85 ? 2.831 7.452 -11.724 1.00 94.56 85 PRO A CA 1
ATOM 713 C C . PRO A 1 85 ? 2.520 6.996 -13.153 1.00 94.56 85 PRO A C 1
ATOM 715 O O . PRO A 1 85 ? 1.578 7.473 -13.783 1.00 94.56 85 PRO A O 1
ATOM 718 N N . ALA A 1 86 ? 3.302 6.042 -13.660 1.00 95.69 86 ALA A N 1
ATOM 719 C CA . ALA A 1 86 ? 3.089 5.466 -14.989 1.00 95.69 86 ALA A CA 1
ATOM 720 C C . ALA A 1 86 ? 1.932 4.448 -15.049 1.00 95.69 86 ALA A C 1
ATOM 722 O O . ALA A 1 86 ? 1.471 4.120 -16.141 1.00 95.69 86 ALA A O 1
ATOM 723 N N . LEU A 1 87 ? 1.472 3.931 -13.903 1.00 95.31 87 LEU A N 1
ATOM 724 C CA . LEU A 1 87 ? 0.264 3.106 -13.855 1.00 95.31 87 LEU A CA 1
ATOM 725 C C . LEU A 1 87 ? -0.990 3.980 -14.025 1.00 95.31 87 LEU A C 1
ATOM 727 O O . LEU A 1 87 ? -0.994 5.116 -13.543 1.00 95.31 87 LEU A O 1
ATOM 731 N N . PRO A 1 88 ? -2.065 3.454 -14.646 1.00 95.44 88 PRO A N 1
ATOM 732 C CA . PRO A 1 88 ? -3.354 4.140 -14.687 1.00 95.44 88 PRO A CA 1
ATOM 733 C C . PRO A 1 88 ? -3.821 4.542 -13.282 1.00 95.44 88 PRO A C 1
ATOM 735 O O . PRO A 1 88 ? -3.581 3.808 -12.321 1.00 95.44 88 PRO A O 1
ATOM 738 N N . ALA A 1 89 ? -4.471 5.699 -13.159 1.00 93.69 89 ALA A N 1
ATOM 739 C CA . ALA A 1 89 ? -4.865 6.273 -11.869 1.00 93.69 89 ALA A CA 1
ATOM 740 C C . ALA A 1 89 ? -5.772 5.325 -11.065 1.00 93.69 89 ALA A C 1
ATOM 742 O O . ALA A 1 89 ? -5.641 5.187 -9.857 1.00 93.69 89 ALA A O 1
ATOM 743 N N . GLU A 1 90 ? -6.652 4.584 -11.730 1.00 93.88 90 GLU A N 1
ATOM 744 C CA . GLU A 1 90 ? -7.532 3.598 -11.101 1.00 93.88 90 GLU A CA 1
ATOM 745 C C . GLU A 1 90 ? -6.795 2.405 -10.467 1.00 93.88 90 GLU A C 1
ATOM 747 O O . GLU A 1 90 ? -7.411 1.624 -9.744 1.00 93.88 90 GLU A O 1
ATOM 752 N N . ARG A 1 91 ? -5.493 2.237 -10.733 1.00 95.75 91 ARG A N 1
ATOM 753 C CA . ARG A 1 91 ? -4.702 1.114 -10.215 1.00 95.75 91 ARG A CA 1
ATOM 754 C C . ARG A 1 91 ? -4.072 1.369 -8.856 1.00 95.75 91 ARG A C 1
ATOM 756 O O . ARG A 1 91 ? -3.592 0.410 -8.268 1.00 95.75 91 ARG A O 1
ATOM 763 N N . TRP A 1 92 ? -4.051 2.601 -8.359 1.00 97.44 92 TRP A N 1
ATOM 764 C CA . TRP A 1 92 ? -3.433 2.946 -7.080 1.00 97.44 92 TRP A CA 1
ATOM 765 C C . TRP A 1 92 ? -4.277 3.963 -6.312 1.00 97.44 92 TRP A C 1
ATOM 767 O O . TRP A 1 92 ? -5.054 4.719 -6.887 1.00 97.44 92 TRP A O 1
ATOM 777 N N . ILE A 1 93 ? -4.145 3.952 -4.985 1.00 97.88 93 ILE A N 1
ATOM 778 C CA . ILE A 1 93 ? -4.872 4.862 -4.087 1.00 97.88 93 ILE A CA 1
ATOM 779 C C . ILE A 1 93 ? -3.948 5.804 -3.320 1.00 97.88 93 ILE A C 1
ATOM 781 O O . ILE A 1 93 ? -4.375 6.876 -2.899 1.00 97.88 93 ILE A O 1
ATOM 785 N N . ILE A 1 94 ? -2.686 5.420 -3.136 1.00 98.44 94 ILE A N 1
ATOM 786 C CA . ILE A 1 94 ? -1.652 6.248 -2.521 1.00 98.44 94 ILE A CA 1
ATOM 787 C C . ILE A 1 94 ? -0.417 6.163 -3.410 1.00 98.44 94 ILE A C 1
ATOM 789 O O . ILE A 1 94 ? -0.043 5.084 -3.869 1.00 98.44 94 ILE A O 1
ATOM 793 N N . TRP A 1 95 ? 0.205 7.306 -3.651 1.00 98.38 95 TRP A N 1
ATOM 794 C CA . TRP A 1 95 ? 1.479 7.418 -4.337 1.00 98.38 95 TRP A CA 1
ATOM 795 C C . TRP A 1 95 ? 2.528 7.927 -3.355 1.00 98.38 95 TRP A C 1
ATOM 797 O O . TRP A 1 95 ? 2.406 9.044 -2.855 1.00 98.38 95 TRP A O 1
ATOM 807 N N . GLN A 1 96 ? 3.564 7.133 -3.098 1.00 98.38 96 GLN A N 1
ATOM 808 C CA . GLN A 1 96 ? 4.770 7.641 -2.453 1.00 98.38 96 GLN A CA 1
ATOM 809 C C . GLN A 1 96 ? 5.612 8.341 -3.516 1.00 98.38 96 GLN A C 1
ATOM 811 O O . GLN A 1 96 ? 6.165 7.714 -4.427 1.00 98.38 96 GLN A O 1
ATOM 816 N N . HIS A 1 97 ? 5.615 9.665 -3.429 1.00 95.75 97 HIS A N 1
ATOM 817 C CA . HIS A 1 97 ? 6.206 10.561 -4.414 1.00 95.75 97 HIS A CA 1
ATOM 818 C C . HIS A 1 97 ? 7.707 10.759 -4.190 1.00 95.75 97 HIS A C 1
ATOM 820 O O . HIS A 1 97 ? 8.442 11.004 -5.144 1.00 95.75 97 HIS A O 1
ATOM 826 N N . SER A 1 98 ? 8.158 10.657 -2.940 1.00 95.38 98 SER A N 1
ATOM 827 C CA . SER A 1 98 ? 9.545 10.887 -2.544 1.00 95.38 98 SER A CA 1
ATOM 828 C C . SER A 1 98 ? 9.837 10.185 -1.219 1.00 95.38 98 SER A C 1
ATOM 830 O O . SER A 1 98 ? 8.933 10.056 -0.398 1.00 95.38 98 SER A O 1
ATOM 832 N N . ASP A 1 99 ?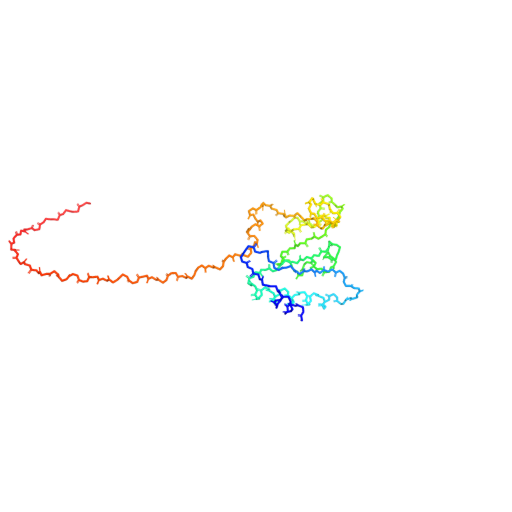 11.083 9.779 -1.020 1.00 94.75 99 ASP A N 1
ATOM 833 C CA . ASP A 1 99 ? 11.719 9.337 0.232 1.00 94.75 99 ASP A CA 1
ATOM 834 C C . ASP A 1 99 ? 12.690 10.400 0.802 1.00 94.75 99 ASP A C 1
ATOM 836 O O . ASP A 1 99 ? 13.271 10.255 1.879 1.00 94.75 99 ASP A O 1
ATOM 840 N N . GLU A 1 100 ? 12.833 11.522 0.093 1.00 95.69 100 GLU A N 1
ATOM 841 C CA . GLU A 1 100 ? 13.788 12.596 0.371 1.00 95.69 100 GLU A CA 1
ATOM 842 C C . GLU A 1 100 ? 13.113 13.927 0.751 1.00 95.69 100 GLU A C 1
ATOM 844 O O . GLU A 1 100 ? 13.716 15.001 0.680 1.00 95.69 100 GLU A O 1
ATOM 849 N N . ALA A 1 101 ? 11.844 13.901 1.166 1.00 93.94 101 ALA A N 1
ATOM 850 C CA . ALA A 1 101 ? 11.125 15.128 1.486 1.00 93.94 101 ALA A CA 1
ATOM 851 C C . ALA A 1 101 ? 11.546 15.718 2.837 1.00 93.94 101 ALA A C 1
ATOM 853 O O . ALA A 1 101 ? 11.940 15.012 3.764 1.00 93.94 101 ALA A O 1
ATOM 854 N N . TYR A 1 102 ? 11.375 17.034 2.977 1.00 96.06 102 TYR A N 1
ATOM 855 C CA . TYR A 1 102 ? 11.575 17.750 4.234 1.00 96.06 102 TYR A CA 1
ATOM 856 C C . TYR A 1 102 ? 10.248 18.302 4.744 1.00 96.06 102 TYR A C 1
ATOM 858 O O . TYR A 1 102 ? 9.606 19.123 4.087 1.00 96.06 102 TYR A O 1
ATOM 866 N N . VAL A 1 103 ? 9.853 17.880 5.945 1.00 94.19 103 VAL A N 1
ATOM 867 C CA . VAL A 1 103 ? 8.615 18.321 6.598 1.00 94.19 103 VAL A CA 1
ATOM 868 C C . VAL A 1 103 ? 8.961 19.031 7.909 1.00 94.19 103 VAL A C 1
ATOM 870 O O . VAL A 1 103 ? 9.628 18.435 8.761 1.00 94.19 103 VAL A O 1
ATOM 873 N N . PRO A 1 104 ? 8.516 20.289 8.116 1.00 95.94 104 PRO A N 1
ATOM 874 C CA . PRO A 1 104 ? 8.726 20.990 9.377 1.00 95.94 104 PRO A CA 1
ATOM 875 C C . PRO A 1 104 ? 8.254 20.157 10.574 1.00 95.94 104 PRO A C 1
ATOM 877 O O . PRO A 1 104 ? 7.104 19.732 10.633 1.00 95.94 104 PRO A O 1
ATOM 880 N N . GLY A 1 105 ? 9.153 19.936 11.533 1.00 96.44 105 GLY A N 1
ATOM 881 C CA . GLY A 1 105 ? 8.890 19.124 12.725 1.00 96.44 105 GLY A CA 1
ATOM 882 C C . GLY A 1 105 ? 9.501 17.722 12.695 1.00 96.44 105 GLY A C 1
ATOM 883 O O . GLY A 1 105 ? 9.574 17.095 13.750 1.00 96.44 105 GLY A O 1
ATOM 884 N N . ILE A 1 106 ? 10.014 17.256 11.550 1.00 95.44 106 ILE A N 1
ATOM 885 C CA . ILE A 1 106 ? 10.750 15.989 11.452 1.00 95.44 106 ILE A CA 1
ATOM 886 C C . ILE A 1 106 ? 12.227 16.266 11.149 1.00 95.44 106 ILE A C 1
ATOM 888 O O . ILE A 1 106 ? 12.562 17.142 10.354 1.00 95.44 106 ILE A O 1
ATOM 892 N N . ARG A 1 107 ? 13.129 15.554 11.835 1.00 95.88 107 ARG A N 1
ATOM 893 C CA . ARG A 1 107 ? 14.575 15.639 11.588 1.00 95.88 107 ARG A CA 1
ATOM 894 C C . ARG A 1 107 ? 14.972 14.627 10.516 1.00 95.88 107 ARG A C 1
ATOM 896 O O . ARG A 1 107 ? 14.712 13.444 10.699 1.00 95.88 107 ARG A O 1
ATOM 903 N N . GLY A 1 108 ? 15.682 15.089 9.489 1.00 95.56 108 GLY A N 1
ATOM 904 C CA . GLY A 1 108 ? 16.103 14.259 8.357 1.00 95.56 108 GLY A CA 1
ATOM 905 C C . GLY A 1 108 ? 15.097 14.282 7.208 1.00 95.56 108 GLY A C 1
ATOM 906 O O . GLY A 1 108 ? 14.117 15.028 7.253 1.00 95.56 108 GLY A O 1
ATOM 907 N N . THR A 1 109 ? 15.382 13.496 6.175 1.00 96.31 109 THR A N 1
ATOM 908 C CA . THR A 1 109 ? 14.453 13.249 5.074 1.00 96.31 109 THR A CA 1
ATOM 909 C C . THR A 1 109 ? 13.362 12.267 5.490 1.00 96.31 109 THR A C 1
ATOM 911 O O . THR A 1 109 ? 13.558 11.459 6.403 1.00 96.31 109 THR A O 1
ATOM 914 N N . VAL A 1 110 ? 12.200 12.363 4.847 1.00 96.50 110 VAL A N 1
ATOM 915 C CA . VAL A 1 110 ? 11.045 11.504 5.108 1.00 96.50 110 VAL A CA 1
ATOM 916 C C . VAL A 1 110 ? 10.311 11.124 3.833 1.00 96.50 110 VAL A C 1
ATOM 918 O O . VAL A 1 110 ? 10.256 11.892 2.871 1.00 96.50 110 VAL A O 1
ATOM 921 N N . ASP A 1 111 ? 9.638 9.981 3.899 1.00 97.06 111 ASP A N 1
ATOM 922 C CA . ASP A 1 111 ? 8.685 9.558 2.887 1.00 97.06 111 ASP A CA 1
ATOM 923 C C . ASP A 1 111 ? 7.505 10.528 2.784 1.00 97.06 111 ASP A C 1
ATOM 925 O O . ASP A 1 111 ? 6.861 10.889 3.776 1.00 97.06 111 ASP A O 1
ATOM 929 N N . PHE A 1 112 ? 7.172 10.904 1.555 1.00 96.19 112 PHE A N 1
ATOM 930 C CA . PHE A 1 112 ? 6.092 11.821 1.237 1.00 96.19 112 PHE A CA 1
ATOM 931 C C . PHE A 1 112 ? 5.076 11.172 0.310 1.00 96.19 112 PHE A C 1
ATOM 933 O O . PHE A 1 112 ? 5.391 10.714 -0.791 1.00 96.19 112 PHE A O 1
ATOM 940 N N . ASN A 1 113 ? 3.829 11.158 0.770 1.00 97.56 113 ASN A N 1
ATOM 941 C CA . ASN A 1 113 ? 2.759 10.378 0.176 1.00 97.56 113 ASN A CA 1
ATOM 942 C C . ASN A 1 113 ? 1.584 11.263 -0.222 1.00 97.56 113 ASN A C 1
ATOM 944 O O . ASN A 1 113 ? 1.185 12.165 0.514 1.00 97.56 113 ASN A O 1
ATOM 948 N N . VAL A 1 114 ? 0.996 10.955 -1.371 1.00 96.12 114 VAL A N 1
ATOM 949 C CA . VAL A 1 114 ? -0.176 11.634 -1.914 1.00 96.12 114 VAL A CA 1
ATOM 950 C C . VAL A 1 114 ? -1.310 10.626 -2.021 1.00 96.12 114 VAL A C 1
ATOM 952 O O . VAL A 1 114 ? -1.198 9.619 -2.717 1.00 96.12 114 VAL A O 1
ATOM 955 N N . PHE A 1 115 ? -2.417 10.900 -1.335 1.00 97.75 115 PHE A N 1
ATOM 956 C CA . PHE A 1 115 ? -3.641 10.119 -1.480 1.00 97.75 115 PHE A CA 1
ATOM 957 C C . PHE A 1 115 ? -4.411 10.559 -2.730 1.00 97.75 115 PHE A C 1
ATOM 959 O O . PHE A 1 115 ? -4.614 11.754 -2.961 1.00 97.75 115 PHE A O 1
ATOM 966 N N . GLN A 1 116 ? -4.878 9.594 -3.519 1.00 95.12 116 GLN A N 1
ATOM 967 C CA . GLN A 1 116 ? -5.663 9.841 -4.723 1.00 95.12 116 GLN A CA 1
ATOM 968 C C . GLN A 1 116 ? -7.139 10.072 -4.378 1.00 95.12 116 GLN A C 1
ATOM 970 O O . GLN A 1 116 ? -7.998 9.217 -4.592 1.00 95.12 116 GLN A O 1
ATOM 975 N N . GLY A 1 117 ? -7.449 11.251 -3.845 1.00 95.19 117 GLY A N 1
ATOM 976 C CA . GLY A 1 117 ? -8.824 11.625 -3.545 1.00 95.19 117 GLY A CA 1
ATOM 977 C C . GLY A 1 117 ? -8.939 12.826 -2.621 1.00 95.19 117 GLY A C 1
ATOM 978 O O . GLY A 1 117 ? -7.969 13.516 -2.317 1.00 95.19 117 GLY A O 1
ATOM 979 N N . SER A 1 118 ? -10.165 13.081 -2.171 1.00 97.19 118 SER A N 1
ATOM 980 C CA . SER A 1 118 ? -10.432 14.104 -1.164 1.00 97.19 118 SER A CA 1
ATOM 981 C C . SER A 1 118 ? -10.087 13.606 0.240 1.00 97.19 118 SER A C 1
ATOM 983 O O . SER A 1 118 ? -10.027 12.404 0.501 1.00 97.19 118 SER A O 1
ATOM 985 N N . TYR A 1 119 ? -9.948 14.536 1.184 1.00 95.38 119 TYR A N 1
ATOM 986 C CA . TYR A 1 119 ? -9.787 14.195 2.599 1.00 95.38 119 TYR A CA 1
ATOM 987 C C . TYR A 1 119 ? -10.948 13.337 3.135 1.00 95.38 119 TYR A C 1
ATOM 989 O O . TYR A 1 119 ? -10.722 12.383 3.871 1.00 95.38 119 TYR A O 1
ATOM 997 N N . ALA A 1 120 ? -12.183 13.606 2.702 1.00 96.88 120 ALA A N 1
ATOM 998 C CA . ALA A 1 120 ? -13.339 12.789 3.071 1.00 96.88 120 ALA A CA 1
ATOM 999 C C . ALA A 1 120 ? -13.227 11.346 2.542 1.00 96.88 120 ALA A C 1
ATOM 1001 O O . ALA A 1 120 ? -13.595 10.404 3.239 1.00 96.88 120 ALA A O 1
ATOM 1002 N N . ALA A 1 121 ? -12.683 11.157 1.335 1.00 96.31 121 ALA A N 1
ATOM 1003 C CA . ALA A 1 121 ? -12.420 9.825 0.795 1.00 96.31 121 ALA A CA 1
ATOM 1004 C C . ALA A 1 121 ? -11.295 9.103 1.561 1.00 96.31 121 ALA A C 1
ATOM 1006 O O . ALA A 1 121 ? -11.399 7.901 1.789 1.00 96.31 121 ALA A O 1
ATOM 1007 N N . LEU A 1 122 ? -10.272 9.829 2.027 1.00 96.31 122 LEU A N 1
ATOM 1008 C CA . LEU A 1 122 ? -9.241 9.270 2.907 1.00 96.31 122 LEU A CA 1
ATOM 1009 C C . LEU A 1 122 ? -9.834 8.815 4.247 1.00 96.31 122 LEU A C 1
ATOM 1011 O O . LEU A 1 122 ? -9.523 7.728 4.720 1.00 96.31 122 LEU A O 1
ATOM 1015 N N . GLN A 1 123 ? -10.725 9.609 4.844 1.00 95.38 123 GLN A N 1
ATOM 1016 C CA . GLN A 1 123 ? -11.432 9.211 6.065 1.00 95.38 123 GLN A CA 1
ATOM 1017 C C . GLN A 1 123 ? -12.319 7.982 5.837 1.00 95.38 123 GLN A C 1
ATOM 1019 O O . GLN A 1 123 ? -12.392 7.111 6.695 1.00 95.38 123 GLN A O 1
ATOM 1024 N N . ALA A 1 124 ? -12.950 7.867 4.667 1.00 94.56 124 ALA A N 1
ATOM 1025 C CA . ALA A 1 124 ? -13.757 6.700 4.317 1.00 94.56 124 ALA A CA 1
ATOM 1026 C C . ALA A 1 124 ? -12.934 5.411 4.118 1.00 94.56 124 ALA A C 1
ATOM 1028 O O . ALA A 1 124 ? -13.502 4.323 4.181 1.00 94.56 124 ALA A O 1
ATOM 1029 N N . LEU A 1 125 ? -11.619 5.514 3.888 1.00 95.06 125 LEU A N 1
ATOM 1030 C CA . LEU A 1 125 ? -10.710 4.364 3.826 1.00 95.06 125 LEU A CA 1
ATOM 1031 C C . LEU A 1 125 ? -10.396 3.795 5.220 1.00 95.06 125 LEU A C 1
ATOM 1033 O O . LEU A 1 125 ? -10.006 2.634 5.333 1.00 95.06 125 LEU A O 1
ATOM 1037 N N . GLN A 1 126 ? -10.539 4.605 6.271 1.00 95.94 126 GLN A N 1
ATOM 1038 C CA . GLN A 1 126 ? -10.214 4.212 7.638 1.00 95.94 126 GLN A CA 1
ATOM 1039 C C . GLN A 1 126 ? -11.160 3.126 8.158 1.00 95.94 126 GLN A C 1
ATOM 1041 O O . GLN A 1 126 ? -12.310 2.989 7.736 1.00 95.94 126 GLN A O 1
ATOM 1046 N N . ILE A 1 127 ? -10.674 2.363 9.133 1.00 94.44 127 ILE A N 1
ATOM 1047 C CA . ILE A 1 127 ? -11.438 1.325 9.813 1.00 94.44 127 ILE A CA 1
ATOM 1048 C C . ILE A 1 127 ? -12.639 1.976 10.503 1.00 94.44 127 ILE A C 1
ATOM 1050 O O . ILE A 1 127 ? -12.495 2.867 11.343 1.00 94.44 127 ILE A O 1
ATOM 1054 N N . ALA A 1 128 ? -13.840 1.525 10.143 1.00 88.81 128 ALA A N 1
ATOM 1055 C CA . ALA A 1 128 ? -15.073 2.033 10.723 1.00 88.81 128 ALA A CA 1
ATOM 1056 C C . ALA A 1 128 ? -15.208 1.631 12.198 1.00 88.81 128 ALA A C 1
ATOM 1058 O O . ALA A 1 128 ? -14.728 0.582 12.636 1.00 88.81 128 ALA A O 1
ATOM 1059 N N . ALA A 1 129 ? -15.929 2.446 12.968 1.00 81.94 129 ALA A N 1
ATOM 1060 C CA . ALA A 1 129 ? -16.341 2.041 14.303 1.00 81.94 129 ALA A CA 1
ATOM 1061 C C . ALA A 1 129 ? -17.255 0.808 14.224 1.00 81.94 129 ALA A C 1
ATOM 1063 O O . ALA A 1 129 ? -18.095 0.735 13.320 1.00 81.94 129 ALA A O 1
ATOM 1064 N N . PRO A 1 130 ? -17.134 -0.154 15.158 1.00 74.06 130 PRO A N 1
ATOM 1065 C CA . PRO A 1 130 ? -18.089 -1.247 15.231 1.00 74.06 130 PRO A CA 1
ATOM 1066 C C . PRO A 1 130 ? -19.493 -0.663 15.394 1.00 74.06 130 PRO A C 1
ATOM 1068 O O . PRO A 1 130 ? -19.707 0.248 16.199 1.00 74.06 130 PRO A O 1
ATOM 1071 N N . ALA A 1 131 ? -20.444 -1.169 14.607 1.00 68.00 131 ALA A N 1
ATOM 1072 C CA . ALA A 1 131 ? -21.828 -0.736 14.714 1.00 68.00 131 ALA A CA 1
ATOM 1073 C C . ALA A 1 131 ? -22.312 -0.937 16.162 1.00 68.00 131 ALA A C 1
ATOM 1075 O O . ALA A 1 131 ? -22.006 -1.974 16.764 1.00 68.00 131 ALA A O 1
ATOM 1076 N N . PRO A 1 132 ? -23.059 0.023 16.740 1.00 69.12 132 PRO A N 1
ATOM 1077 C CA . PRO A 1 132 ? -23.659 -0.193 18.044 1.00 69.12 132 PRO A CA 1
ATOM 1078 C C . PRO A 1 132 ? -24.550 -1.442 17.979 1.00 69.12 132 PRO A C 1
ATOM 1080 O O . PRO A 1 132 ? -25.193 -1.682 16.949 1.00 69.12 132 PRO A O 1
ATOM 1083 N N . PRO A 1 133 ? -24.595 -2.256 19.048 1.00 70.94 133 PRO A N 1
ATOM 1084 C CA . PRO A 1 133 ? -25.443 -3.437 19.066 1.00 70.94 133 PRO A CA 1
ATOM 1085 C C . PRO A 1 133 ? -26.897 -3.032 18.779 1.00 70.94 133 PRO A C 1
ATOM 1087 O O . PRO A 1 133 ? -27.327 -1.958 19.218 1.00 70.94 133 PRO A O 1
ATOM 1090 N N . PRO A 1 134 ? -27.668 -3.863 18.053 1.00 74.44 134 PRO A N 1
ATOM 1091 C CA . PRO A 1 134 ? -29.059 -3.559 17.760 1.00 74.44 134 PRO A CA 1
ATOM 1092 C C . PRO A 1 134 ? -29.807 -3.344 19.076 1.00 74.44 134 PRO A C 1
ATOM 1094 O O . PRO A 1 134 ? -29.842 -4.222 19.940 1.00 74.44 134 PRO A O 1
ATOM 1097 N N . VAL A 1 135 ? -30.379 -2.150 19.241 1.00 74.88 135 VAL A N 1
ATOM 1098 C CA . VAL A 1 135 ? -31.164 -1.808 20.427 1.00 74.88 135 VAL A CA 1
ATOM 1099 C C . VAL A 1 135 ? -32.358 -2.755 20.467 1.00 74.88 135 VAL A C 1
ATOM 1101 O O . VAL A 1 135 ? -33.229 -2.702 19.597 1.00 74.88 135 VAL A O 1
ATOM 1104 N N . ALA A 1 136 ? -32.386 -3.654 21.453 1.00 71.75 136 ALA A N 1
ATOM 1105 C CA . ALA A 1 136 ? -33.503 -4.571 21.627 1.00 71.75 136 ALA A CA 1
ATOM 1106 C C . ALA A 1 136 ? -34.808 -3.764 21.766 1.00 71.75 136 ALA A C 1
ATOM 1108 O O . ALA A 1 136 ? -34.824 -2.756 22.484 1.00 71.75 136 ALA A O 1
ATOM 1109 N N . PRO A 1 137 ? -35.907 -4.173 21.105 1.00 67.00 137 PRO A N 1
ATOM 1110 C CA . PRO A 1 137 ? -37.169 -3.462 21.211 1.00 67.00 137 PRO A CA 1
ATOM 1111 C C . PRO A 1 137 ? -37.598 -3.431 22.677 1.00 67.00 137 PRO A C 1
ATOM 1113 O O . PRO A 1 137 ? -37.825 -4.462 23.314 1.00 67.00 137 PRO A O 1
ATOM 1116 N N . THR A 1 138 ? -37.691 -2.225 23.230 1.00 56.53 138 THR A N 1
ATOM 1117 C CA . THR A 1 138 ? -38.162 -2.010 24.593 1.00 56.53 138 THR A CA 1
ATOM 1118 C C . THR A 1 138 ? -39.618 -2.451 24.643 1.00 56.53 138 THR A C 1
ATOM 1120 O O . THR A 1 138 ? -40.498 -1.822 24.053 1.00 56.53 138 THR A O 1
ATOM 1123 N N . SER A 1 139 ? -39.883 -3.560 25.335 1.00 56.91 139 SER A N 1
ATOM 1124 C CA . SER A 1 139 ? -41.246 -4.015 25.596 1.00 56.91 139 SER A CA 1
ATOM 1125 C C . SER A 1 139 ? -41.985 -2.928 26.374 1.00 56.91 139 SER A C 1
ATOM 1127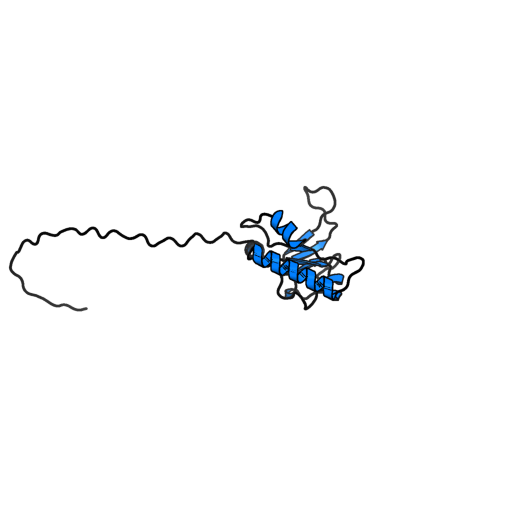 O O . SER A 1 139 ? -41.792 -2.764 27.580 1.00 56.91 139 SER A O 1
ATOM 1129 N N . ARG A 1 140 ? -42.845 -2.167 25.688 1.00 65.31 140 ARG A N 1
ATOM 1130 C CA . ARG A 1 140 ? -43.822 -1.297 26.345 1.00 65.31 140 ARG A CA 1
ATOM 1131 C C . ARG A 1 140 ? -44.732 -2.193 27.181 1.00 65.31 140 ARG A C 1
ATOM 1133 O O . ARG A 1 140 ? -45.566 -2.911 26.633 1.00 65.31 140 ARG A O 1
ATOM 1140 N N . LYS A 1 141 ? -44.588 -2.149 28.509 1.00 51.59 141 LYS A N 1
ATOM 1141 C CA . LYS A 1 141 ? -45.580 -2.730 29.420 1.00 51.59 141 LYS A CA 1
ATOM 1142 C C . LYS A 1 141 ? -46.923 -2.060 29.118 1.00 51.59 141 LYS A C 1
ATOM 1144 O O . LYS A 1 141 ? -47.080 -0.861 29.336 1.00 51.59 141 LYS A O 1
ATOM 1149 N N . LYS A 1 142 ? -47.886 -2.818 28.584 1.00 50.00 142 LYS A N 1
ATOM 1150 C CA . LYS A 1 142 ? -49.280 -2.372 28.502 1.00 50.00 142 LYS A CA 1
ATOM 1151 C C . LYS A 1 142 ? -49.800 -2.254 29.933 1.00 50.00 142 LYS A C 1
ATOM 1153 O O . LYS A 1 142 ? -50.104 -3.262 30.564 1.00 50.00 142 LYS A O 1
ATOM 11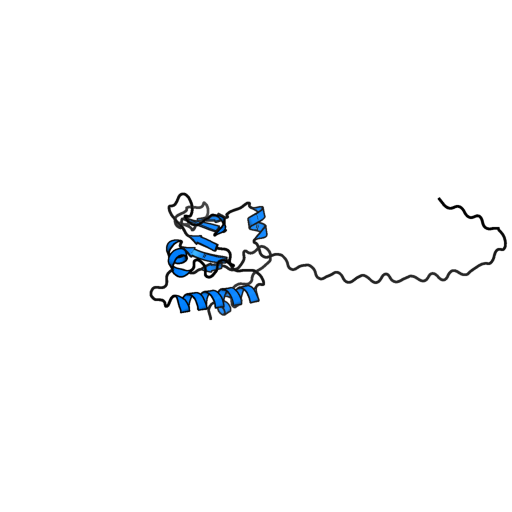58 N N . THR A 1 143 ? -49.893 -1.034 30.451 1.00 45.38 143 THR A N 1
ATOM 1159 C CA . THR A 1 143 ? -50.673 -0.754 31.659 1.00 45.38 143 THR A CA 1
ATOM 1160 C C . THR A 1 143 ? -52.134 -1.041 31.336 1.00 45.38 143 THR A C 1
ATOM 1162 O O . THR A 1 143 ? -52.807 -0.239 30.689 1.00 45.38 143 THR A O 1
ATOM 1165 N N . VAL A 1 144 ? -52.629 -2.205 31.751 1.00 53.91 144 VAL A N 1
ATOM 1166 C CA . VAL A 1 144 ? -54.060 -2.507 31.733 1.00 53.91 144 VAL A CA 1
ATOM 1167 C C . VAL A 1 144 ? -54.706 -1.644 32.815 1.00 53.91 144 VAL A C 1
ATOM 1169 O O . VAL A 1 144 ? -54.675 -1.974 33.996 1.00 53.91 144 VAL A O 1
ATOM 1172 N N . ARG A 1 145 ? -55.264 -0.493 32.426 1.00 54.59 145 ARG A N 1
ATOM 1173 C CA . ARG A 1 145 ? -56.230 0.221 33.267 1.00 54.59 145 ARG A CA 1
ATOM 1174 C C . ARG A 1 145 ? -57.526 -0.585 33.243 1.00 54.59 145 ARG A C 1
ATOM 1176 O O . ARG A 1 145 ? -58.169 -0.664 32.201 1.00 54.59 145 ARG A O 1
ATOM 1183 N N . SER A 1 146 ? -57.915 -1.171 34.374 1.00 53.56 146 SER A N 1
ATOM 1184 C CA . SER A 1 146 ? -59.261 -1.724 34.526 1.00 53.56 146 SER A CA 1
ATOM 1185 C C . SER A 1 146 ? -60.265 -0.568 34.537 1.00 53.56 146 SER A C 1
ATOM 1187 O O . SER A 1 146 ? -60.356 0.174 35.519 1.00 53.56 146 SER A O 1
ATOM 1189 N N . SER A 1 147 ? -61.014 -0.380 33.457 1.00 47.12 147 SER A N 1
ATOM 1190 C CA . SER A 1 147 ? -62.182 0.496 33.452 1.00 47.12 147 SER A CA 1
ATOM 1191 C C . SER A 1 147 ? -63.377 -0.268 34.027 1.00 47.12 147 SER A C 1
ATOM 1193 O O . SER A 1 147 ? -63.860 -1.236 33.443 1.00 47.12 147 SER A O 1
ATOM 1195 N N . ARG A 1 148 ? -63.870 0.163 35.195 1.00 49.94 148 ARG A N 1
ATOM 1196 C CA . ARG A 1 148 ? -65.212 -0.216 35.659 1.00 49.94 148 ARG A CA 1
ATOM 1197 C C . ARG A 1 148 ? -66.231 0.422 34.716 1.00 49.94 148 ARG A C 1
ATOM 1199 O O . ARG A 1 148 ? -66.274 1.642 34.592 1.00 49.94 148 ARG A O 1
ATOM 1206 N N . PHE A 1 149 ? -67.041 -0.407 34.067 1.00 43.41 149 PHE A N 1
ATOM 1207 C CA . PHE A 1 149 ? -68.210 0.025 33.309 1.00 43.41 149 PHE A CA 1
ATOM 1208 C C . PHE A 1 149 ? -69.308 0.472 34.283 1.00 43.41 149 PHE A C 1
ATOM 1210 O O . PHE A 1 149 ? -69.841 -0.342 35.034 1.00 43.41 149 PHE A O 1
ATOM 1217 N N . SER A 1 150 ? -69.656 1.759 34.256 1.00 47.91 150 SER A N 1
ATOM 1218 C CA . SER A 1 150 ? -70.938 2.249 34.765 1.00 47.91 150 SER A CA 1
ATOM 1219 C C . SER A 1 150 ? -71.905 2.325 33.586 1.00 47.91 150 SER A C 1
ATOM 1221 O O . SER A 1 150 ? -71.597 2.954 32.573 1.00 47.91 150 SER A O 1
ATOM 1223 N N . LYS A 1 151 ? -73.042 1.630 33.682 1.00 41.66 151 LYS A N 1
ATOM 1224 C CA . LYS A 1 151 ? -74.105 1.660 32.671 1.00 41.66 151 LYS A CA 1
ATOM 1225 C C . LYS A 1 151 ? -74.837 3.002 32.746 1.00 41.66 151 LYS A C 1
ATOM 1227 O O . LYS A 1 151 ? -75.391 3.332 33.789 1.00 41.66 151 LYS A O 1
ATOM 1232 N N . GLN A 1 152 ? -74.933 3.704 31.622 1.00 42.28 152 GLN A N 1
ATOM 1233 C CA . GLN A 1 152 ? -76.025 4.643 31.363 1.00 42.28 152 GLN A CA 1
ATOM 1234 C C . GLN A 1 152 ? -76.732 4.236 30.063 1.00 42.28 152 GLN A C 1
ATOM 1236 O O . GLN A 1 152 ? -76.044 3.907 29.094 1.00 42.28 152 GLN A O 1
ATOM 1241 N N . PRO A 1 153 ? -78.076 4.205 30.021 1.00 47.12 153 PRO A N 1
ATOM 1242 C CA . PRO A 1 153 ? -78.806 3.883 28.809 1.00 47.12 153 PRO A CA 1
ATOM 1243 C C . PRO A 1 153 ? -79.097 5.148 27.993 1.00 47.12 153 PRO A C 1
ATOM 1245 O O . PRO A 1 153 ? -79.524 6.164 28.534 1.00 47.12 153 PRO A O 1
ATOM 1248 N N . GLY A 1 154 ? -78.956 5.028 26.673 1.00 44.78 154 GLY A N 1
ATOM 1249 C CA . GLY A 1 154 ? -79.656 5.881 25.715 1.00 44.78 154 GLY A CA 1
ATOM 1250 C C . GLY A 1 154 ? -78.797 6.918 24.997 1.00 44.78 154 GLY A C 1
ATOM 1251 O O . GLY A 1 154 ? -78.662 8.043 25.460 1.00 44.78 154 GLY A O 1
ATOM 1252 N N . ARG A 1 155 ? -78.342 6.581 23.785 1.00 42.97 155 ARG A N 1
ATOM 1253 C CA . ARG A 1 155 ? -78.747 7.300 22.566 1.00 42.97 155 ARG A CA 1
ATOM 1254 C C . ARG A 1 155 ? -78.229 6.612 21.304 1.00 42.97 155 ARG A C 1
ATOM 1256 O O . ARG A 1 155 ? -77.226 5.910 21.307 1.00 42.97 155 ARG A O 1
ATOM 1263 N N . THR A 1 156 ? -79.036 6.793 20.274 1.00 41.88 156 THR A N 1
ATOM 1264 C CA . THR A 1 156 ? -79.020 6.259 18.917 1.00 41.88 156 THR A CA 1
ATOM 1265 C C . THR A 1 156 ? -77.747 6.566 18.134 1.00 41.88 156 THR A C 1
ATOM 1267 O O . THR A 1 156 ? -77.124 7.608 18.312 1.00 41.88 156 THR A O 1
ATOM 1270 N N . ALA A 1 157 ? -77.402 5.625 17.256 1.00 36.88 157 ALA A N 1
ATOM 1271 C CA . ALA A 1 157 ? -76.313 5.698 16.297 1.00 36.88 157 ALA A CA 1
ATOM 1272 C C . ALA A 1 157 ? -76.551 6.774 15.230 1.00 36.88 157 ALA A C 1
ATOM 1274 O O . ALA A 1 157 ? -77.665 6.894 14.725 1.00 36.88 157 ALA A O 1
ATOM 1275 N N . GLU A 1 158 ? -75.481 7.454 14.821 1.00 41.19 158 GLU A N 1
ATOM 1276 C CA . GLU A 1 158 ? -75.386 8.082 13.506 1.00 41.19 158 GLU A CA 1
ATOM 1277 C C . GLU A 1 158 ? -73.991 7.850 12.916 1.00 41.19 158 GLU A C 1
ATOM 1279 O O . GLU A 1 158 ? -72.959 7.984 13.575 1.00 41.19 158 GLU A O 1
ATOM 1284 N N . LEU A 1 159 ? -74.022 7.415 11.663 1.00 37.06 159 LEU A N 1
ATOM 1285 C CA . LEU A 1 159 ? -72.929 7.044 10.783 1.00 37.06 159 LEU A CA 1
ATOM 1286 C C . LEU A 1 159 ? -72.578 8.273 9.941 1.00 37.06 159 LEU A C 1
ATOM 1288 O O . LEU A 1 159 ? -73.436 8.747 9.203 1.00 37.06 159 LEU A O 1
ATOM 1292 N N . VAL A 1 160 ? -71.334 8.755 9.983 1.00 41.88 160 VAL A N 1
ATOM 1293 C CA . VAL A 1 160 ? -70.825 9.675 8.953 1.00 41.88 160 VAL A CA 1
ATOM 1294 C C . VAL A 1 160 ? -69.413 9.257 8.552 1.00 41.88 160 VAL A C 1
ATOM 1296 O O . VAL A 1 160 ? -68.455 9.415 9.303 1.00 41.88 160 VAL A O 1
ATOM 1299 N N . GLN A 1 161 ? -69.318 8.706 7.343 1.00 39.59 161 GLN A N 1
ATOM 1300 C CA . GLN A 1 161 ? -68.102 8.651 6.539 1.00 39.59 161 GLN A CA 1
ATOM 1301 C C . GLN A 1 161 ? -67.897 10.015 5.874 1.00 39.59 161 GLN A C 1
ATOM 1303 O O . GLN A 1 161 ? -68.826 10.479 5.213 1.00 39.59 161 GLN A O 1
ATOM 1308 N N . ARG A 1 162 ? -66.696 10.590 5.984 1.00 45.16 162 ARG A N 1
ATOM 1309 C CA . ARG A 1 162 ? -65.879 11.100 4.866 1.00 45.16 162 ARG A CA 1
ATOM 1310 C C . ARG A 1 162 ? -64.418 11.123 5.292 1.00 45.16 162 ARG A C 1
ATOM 1312 O O . ARG A 1 162 ? -64.156 11.617 6.408 1.00 45.16 162 ARG A O 1
#

Radius of gyration: 29.55 Å; chains: 1; bounding box: 97×40×51 Å

Foldseek 3Di:
DVLVVCLVPDDADFQAFAAEDEDEDDPDDDLVVVLVVVVVNQVSSCVRQVAGYEYEYEPVCCVPRPPPSPQVHAYEYEDEPDPDDPDDPSSHFKYFHDQADDDPPDPGGHTDMDGPDDPVVVSVNTDHHDDDPPDPPDPDPPPPDDDDDDDDDDDDDDDDDD